Protein AF-A0A934ZP34-F1 (afdb_monomer_lite)

Sequence (117 aa):
MVVVPRGLLRGRLYAAAAISLALGLWALLGVPSPQVRARVSPWRVVGDGAQHHWTTLRRWARDGAVGRLFASVTTIADPSRRTTAGRLATSLLGFAPPGDRGGDLESQLYAGGEHAM

Structure (mmCIF, N/CA/C/O backbone):
data_AF-A0A934ZP34-F1
#
_entry.id   AF-A0A934ZP34-F1
#
loop_
_atom_site.group_PDB
_atom_site.id
_atom_site.type_symbol
_atom_site.label_atom_id
_atom_site.label_alt_id
_atom_site.label_comp_id
_atom_site.label_asym_id
_atom_site.label_entity_id
_atom_site.label_seq_id
_atom_site.pdbx_PDB_ins_code
_atom_site.Cartn_x
_atom_site.Cartn_y
_atom_site.Cartn_z
_atom_site.occupancy
_atom_site.B_iso_or_equiv
_atom_site.auth_seq_id
_atom_site.auth_comp_id
_atom_site.auth_asym_id
_atom_site.auth_atom_id
_atom_site.pdbx_PDB_model_num
ATOM 1 N N . MET A 1 1 ? 13.106 -27.803 6.738 1.00 32.31 1 MET A N 1
ATOM 2 C CA . MET A 1 1 ? 13.541 -26.825 5.719 1.00 32.31 1 MET A CA 1
ATOM 3 C C . MET A 1 1 ? 12.286 -26.144 5.189 1.00 32.31 1 MET A C 1
ATOM 5 O O . MET A 1 1 ? 11.482 -26.815 4.562 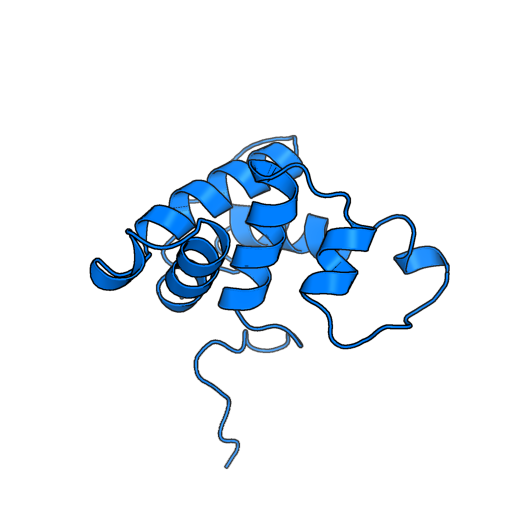1.00 32.31 1 MET A O 1
ATOM 9 N N . VAL A 1 2 ? 12.031 -24.884 5.553 1.00 32.81 2 VAL A N 1
ATOM 10 C CA . VAL A 1 2 ? 10.816 -24.173 5.115 1.00 32.81 2 VAL A CA 1
ATOM 11 C C . VAL A 1 2 ? 11.162 -23.405 3.847 1.00 32.81 2 VAL A C 1
ATOM 13 O O . VAL A 1 2 ? 11.940 -22.455 3.893 1.00 32.81 2 VAL A O 1
ATOM 16 N N . VAL A 1 3 ? 10.604 -23.837 2.718 1.00 36.72 3 VAL A N 1
ATOM 17 C CA . VAL A 1 3 ? 10.591 -23.050 1.483 1.00 36.72 3 VAL A CA 1
ATOM 18 C C . VAL A 1 3 ? 9.578 -21.931 1.704 1.00 36.72 3 VAL A C 1
ATOM 20 O O . VAL A 1 3 ? 8.372 -22.153 1.650 1.00 36.72 3 VAL A O 1
ATOM 23 N N . VAL A 1 4 ? 10.064 -20.742 2.059 1.00 45.28 4 VAL A N 1
ATOM 24 C CA . VAL A 1 4 ? 9.224 -19.546 2.166 1.00 45.28 4 VAL A CA 1
ATOM 25 C C . VAL A 1 4 ? 9.193 -18.896 0.780 1.00 45.28 4 VAL A C 1
ATOM 27 O O . VAL A 1 4 ? 10.269 -18.633 0.237 1.00 45.28 4 VAL A O 1
ATOM 30 N N . PRO A 1 5 ? 8.014 -18.633 0.187 1.00 45.34 5 PRO A N 1
ATOM 31 C CA . PRO A 1 5 ? 7.911 -17.847 -1.037 1.00 45.34 5 PRO A CA 1
ATOM 32 C C . PRO A 1 5 ? 8.705 -16.543 -0.894 1.00 45.34 5 PRO A C 1
ATOM 34 O O . PRO A 1 5 ? 8.556 -15.830 0.106 1.00 45.34 5 PRO A O 1
ATOM 37 N N . ARG A 1 6 ? 9.573 -16.236 -1.867 1.00 44.50 6 ARG A N 1
ATOM 38 C CA . ARG A 1 6 ? 10.272 -14.942 -1.912 1.00 44.50 6 ARG A CA 1
ATOM 39 C C . ARG A 1 6 ? 9.204 -13.844 -1.873 1.00 44.50 6 ARG A C 1
ATOM 41 O O . ARG A 1 6 ? 8.249 -13.901 -2.633 1.00 44.50 6 ARG A O 1
ATOM 48 N N . GLY A 1 7 ? 9.324 -12.917 -0.925 1.00 52.41 7 GLY A N 1
ATOM 49 C CA . GLY A 1 7 ? 8.347 -11.845 -0.708 1.00 52.41 7 GLY A CA 1
ATOM 50 C C . GLY A 1 7 ? 7.512 -11.976 0.568 1.00 52.41 7 GLY A C 1
ATOM 51 O O . GLY A 1 7 ? 6.889 -10.994 0.965 1.00 52.41 7 GLY A O 1
ATOM 52 N N . LEU A 1 8 ? 7.517 -13.119 1.267 1.00 52.88 8 LEU A N 1
ATOM 53 C CA . LEU A 1 8 ? 6.824 -13.239 2.555 1.00 52.88 8 LEU A CA 1
ATOM 54 C C . LEU A 1 8 ? 7.579 -12.473 3.651 1.00 52.88 8 LEU A C 1
ATOM 56 O O . LEU A 1 8 ? 8.697 -12.822 4.034 1.00 52.88 8 LEU A O 1
ATOM 60 N N . LEU A 1 9 ? 6.953 -11.419 4.178 1.00 56.47 9 LEU A N 1
ATOM 61 C CA . LEU A 1 9 ? 7.504 -10.651 5.289 1.00 56.47 9 LEU A CA 1
ATOM 62 C C . LEU A 1 9 ? 7.556 -11.529 6.542 1.00 56.47 9 LEU A C 1
ATOM 64 O O . LEU A 1 9 ? 6.544 -12.080 6.981 1.00 56.47 9 LEU A O 1
ATOM 68 N N . ARG A 1 10 ? 8.745 -11.650 7.137 1.00 48.03 10 ARG A N 1
ATOM 69 C CA . ARG A 1 10 ? 8.995 -12.490 8.316 1.00 48.03 10 ARG A CA 1
ATOM 70 C C . ARG A 1 10 ? 8.005 -12.127 9.439 1.00 48.03 10 ARG A C 1
ATOM 72 O O . ARG A 1 10 ? 7.990 -10.997 9.923 1.00 48.03 10 ARG A O 1
ATOM 79 N N . GLY A 1 11 ? 7.152 -13.079 9.828 1.00 51.91 11 GLY A N 1
ATOM 80 C CA . GLY A 1 11 ? 6.133 -12.893 10.872 1.00 51.91 11 GLY A CA 1
ATOM 81 C C . GLY A 1 11 ? 4.823 -12.228 10.421 1.00 51.91 11 GLY A C 1
ATOM 82 O O . GLY A 1 11 ? 4.040 -11.808 11.274 1.00 51.91 11 GLY A O 1
ATOM 83 N N . ARG A 1 12 ? 4.557 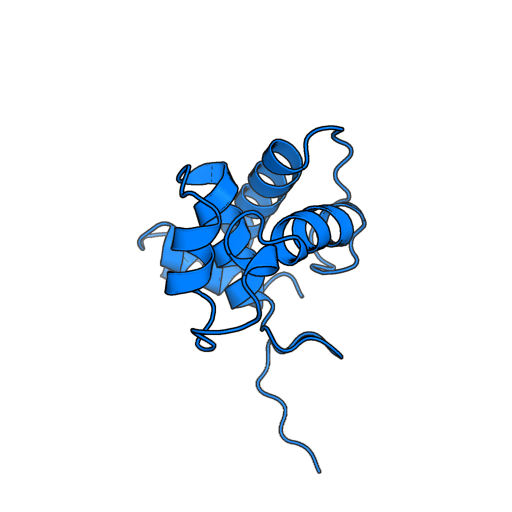-12.110 9.110 1.00 55.78 12 ARG A N 1
ATOM 84 C CA . ARG A 1 12 ? 3.288 -11.590 8.574 1.00 55.78 12 ARG A CA 1
ATOM 85 C C . ARG A 1 12 ? 2.693 -12.554 7.550 1.00 55.78 12 ARG A C 1
ATOM 87 O O . ARG A 1 12 ? 3.393 -13.070 6.694 1.00 55.78 12 ARG A O 1
ATOM 94 N N . LEU A 1 13 ? 1.374 -12.738 7.610 1.00 61.78 13 LEU A N 1
ATOM 95 C CA . LEU A 1 13 ? 0.603 -13.590 6.688 1.00 61.78 13 LEU A CA 1
ATOM 96 C C . LEU A 1 13 ? 0.477 -13.012 5.261 1.00 61.78 13 LEU A C 1
ATOM 98 O O . LEU A 1 13 ? -0.280 -13.544 4.458 1.00 61.78 13 LEU A O 1
ATOM 102 N N . TYR A 1 14 ? 1.166 -11.907 4.958 1.00 69.00 14 TYR A N 1
ATOM 103 C CA . TYR A 1 14 ? 1.072 -11.181 3.692 1.00 69.00 14 TYR A CA 1
ATOM 104 C C . TYR A 1 14 ? 2.467 -10.922 3.128 1.00 69.00 14 TYR A C 1
ATOM 106 O O . TYR A 1 14 ? 3.378 -10.536 3.867 1.00 69.00 14 TYR A O 1
ATOM 114 N N . ALA A 1 15 ? 2.606 -11.106 1.816 1.00 81.69 15 ALA A N 1
ATOM 115 C CA . ALA A 1 15 ? 3.812 -10.750 1.085 1.00 81.69 15 ALA A CA 1
ATOM 116 C C . ALA A 1 15 ? 3.957 -9.225 0.938 1.00 81.69 15 ALA A C 1
ATOM 118 O O . ALA A 1 15 ? 2.961 -8.499 0.941 1.00 81.69 15 ALA A O 1
ATOM 119 N N . ALA A 1 16 ? 5.189 -8.740 0.779 1.00 83.25 16 ALA A N 1
ATOM 120 C CA . ALA A 1 16 ? 5.496 -7.327 0.546 1.00 83.25 16 ALA A CA 1
ATOM 121 C C . ALA A 1 16 ? 4.732 -6.761 -0.667 1.00 83.25 16 ALA A C 1
ATOM 123 O O . ALA A 1 16 ? 4.162 -5.673 -0.583 1.00 83.25 16 ALA A O 1
ATOM 124 N N . ALA A 1 17 ? 4.603 -7.560 -1.730 1.00 84.69 17 ALA A N 1
ATOM 125 C CA . ALA A 1 17 ? 3.792 -7.274 -2.915 1.00 84.69 17 ALA A CA 1
ATOM 126 C C . ALA A 1 17 ? 2.319 -6.985 -2.581 1.00 84.69 17 ALA A C 1
ATOM 128 O O . ALA A 1 17 ? 1.761 -5.960 -2.971 1.00 84.69 17 ALA A O 1
ATOM 129 N N . ALA A 1 18 ? 1.698 -7.854 -1.776 1.00 86.12 18 ALA A N 1
ATOM 130 C CA . ALA A 1 18 ? 0.306 -7.714 -1.357 1.00 86.12 18 ALA A CA 1
ATOM 131 C C . ALA A 1 18 ? 0.095 -6.474 -0.471 1.00 86.12 18 ALA A C 1
ATOM 133 O O . ALA A 1 18 ? -0.926 -5.795 -0.577 1.00 86.12 18 ALA A O 1
ATOM 134 N N . ILE A 1 19 ? 1.068 -6.150 0.389 1.00 88.19 19 ILE A N 1
ATOM 135 C CA . ILE A 1 19 ? 1.025 -4.931 1.205 1.00 88.19 19 ILE A CA 1
ATOM 136 C C . ILE A 1 19 ? 1.153 -3.682 0.326 1.00 88.19 19 ILE A C 1
ATOM 138 O O . ILE A 1 19 ? 0.385 -2.740 0.516 1.00 88.19 19 ILE A O 1
ATOM 142 N N . SER A 1 20 ? 2.084 -3.677 -0.631 1.00 89.56 20 SER A N 1
ATOM 143 C CA . SER A 1 20 ? 2.266 -2.584 -1.594 1.00 89.56 20 SER A CA 1
ATOM 144 C C . SER A 1 20 ? 0.976 -2.304 -2.367 1.00 89.56 20 SER A C 1
ATOM 146 O O . SER A 1 20 ? 0.453 -1.186 -2.335 1.00 89.56 20 SER A O 1
ATOM 148 N N . LEU A 1 21 ? 0.393 -3.355 -2.952 1.00 89.56 21 LEU A N 1
ATOM 149 C CA . LEU A 1 21 ? -0.874 -3.286 -3.671 1.00 89.56 21 LEU A CA 1
ATOM 150 C C . LEU A 1 21 ? -2.004 -2.740 -2.784 1.00 89.56 21 LEU A C 1
ATOM 152 O O . LEU A 1 21 ? -2.727 -1.830 -3.187 1.00 89.56 21 LEU A O 1
ATOM 156 N N . ALA A 1 22 ? -2.132 -3.231 -1.547 1.00 90.94 22 ALA A N 1
ATOM 157 C CA . ALA A 1 22 ? -3.156 -2.759 -0.616 1.00 90.94 22 ALA A CA 1
ATOM 158 C C . ALA A 1 22 ? -3.018 -1.264 -0.279 1.00 90.94 22 ALA A C 1
ATOM 160 O O . ALA A 1 22 ? -4.022 -0.550 -0.200 1.00 90.94 22 ALA A O 1
ATOM 161 N N . LEU A 1 23 ? -1.789 -0.783 -0.064 1.00 90.75 23 LEU A N 1
ATOM 162 C CA . LEU A 1 23 ? -1.526 0.625 0.235 1.00 90.75 23 LEU A CA 1
ATOM 163 C C . LEU A 1 23 ? -1.862 1.522 -0.961 1.00 90.75 23 LEU A C 1
ATOM 165 O O . LEU A 1 23 ? -2.491 2.564 -0.768 1.00 90.75 23 LEU A O 1
ATOM 169 N N . GLY A 1 24 ? -1.509 1.104 -2.179 1.00 91.88 24 GLY A N 1
ATOM 170 C CA . GLY A 1 24 ? -1.821 1.851 -3.396 1.00 91.88 24 GLY A CA 1
ATOM 171 C C . GLY A 1 24 ? -3.314 1.868 -3.730 1.00 91.88 24 GLY A C 1
ATOM 172 O O . GLY A 1 24 ? -3.861 2.941 -3.984 1.00 91.88 24 GLY A O 1
ATOM 173 N N . LEU A 1 25 ? -4.009 0.731 -3.611 1.00 91.06 25 LEU A N 1
ATOM 174 C CA . LEU A 1 25 ? -5.471 0.668 -3.743 1.00 91.06 25 LEU A CA 1
ATOM 175 C C . LEU A 1 25 ? -6.159 1.641 -2.782 1.00 91.06 25 LEU A C 1
ATOM 177 O O . LEU A 1 25 ? -7.059 2.389 -3.163 1.00 91.06 25 LEU A O 1
ATOM 181 N N . TRP A 1 26 ? -5.713 1.654 -1.527 1.00 92.19 26 TRP A N 1
ATOM 182 C CA . TRP A 1 26 ? -6.307 2.505 -0.510 1.00 92.19 26 TRP A CA 1
ATOM 183 C C . TRP A 1 26 ? -6.028 3.985 -0.740 1.00 92.19 26 TRP A C 1
ATOM 185 O O . TRP A 1 26 ? -6.952 4.786 -0.634 1.00 92.19 26 TRP A O 1
ATOM 195 N N . ALA A 1 27 ? -4.774 4.363 -0.983 1.00 92.94 27 ALA A N 1
ATOM 196 C CA . ALA A 1 27 ? -4.356 5.760 -0.960 1.00 92.94 27 ALA A CA 1
ATOM 197 C C . ALA A 1 27 ? -4.379 6.440 -2.333 1.00 92.94 27 ALA A C 1
ATOM 199 O O . ALA A 1 27 ? -4.787 7.596 -2.400 1.00 92.94 27 ALA A O 1
ATOM 200 N N . LEU A 1 28 ? -3.972 5.742 -3.398 1.00 91.94 28 LEU A N 1
ATOM 201 C CA . LEU A 1 28 ? -3.920 6.291 -4.758 1.00 91.94 28 LEU A CA 1
ATOM 20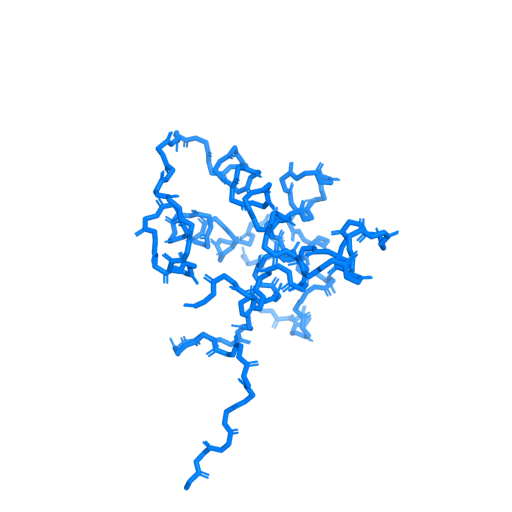2 C C . LEU A 1 28 ? -5.255 6.108 -5.482 1.00 91.94 28 LEU A C 1
ATOM 204 O O . LEU A 1 28 ? -5.794 7.063 -6.026 1.00 91.94 28 LEU A O 1
ATOM 208 N N . LEU A 1 29 ? -5.818 4.897 -5.437 1.00 89.38 29 LEU A N 1
ATOM 209 C CA . LEU A 1 29 ? -7.068 4.563 -6.138 1.00 89.38 29 LEU A CA 1
ATOM 210 C C . LEU A 1 29 ? -8.327 4.862 -5.313 1.00 89.38 29 LEU A C 1
ATOM 212 O O . LEU A 1 29 ? -9.446 4.632 -5.761 1.00 89.38 29 LEU A O 1
ATOM 216 N N . GLY A 1 30 ? -8.166 5.374 -4.092 1.00 89.12 30 GLY A N 1
ATOM 217 C CA . GLY A 1 30 ? -9.287 5.822 -3.275 1.00 89.12 30 GLY A CA 1
ATOM 218 C C . GLY A 1 30 ? -10.149 4.702 -2.684 1.00 89.12 30 GLY A C 1
ATOM 219 O O . GLY A 1 30 ? -11.131 5.000 -2.006 1.00 89.12 30 GLY A O 1
ATOM 220 N N . VAL A 1 31 ? -9.784 3.434 -2.888 1.00 89.50 31 VAL A N 1
ATOM 221 C CA . VAL A 1 31 ? -10.640 2.283 -2.591 1.00 89.50 31 VAL A CA 1
ATOM 222 C C . VAL A 1 31 ? -10.911 2.182 -1.078 1.00 89.50 31 VAL A C 1
ATOM 224 O O . VAL A 1 31 ? -9.975 2.254 -0.269 1.00 89.50 31 VAL A O 1
ATOM 227 N N . PRO A 1 32 ? -12.177 1.999 -0.652 1.00 86.56 32 PRO A N 1
ATOM 228 C CA . PRO A 1 32 ? -12.521 1.816 0.754 1.00 86.56 32 PRO A CA 1
ATOM 229 C C . PRO A 1 32 ? -11.843 0.584 1.363 1.00 86.56 32 PRO A C 1
ATOM 231 O O . PRO A 1 32 ? -11.786 -0.477 0.743 1.00 86.56 32 PRO A O 1
ATOM 234 N N . SER A 1 33 ? -11.399 0.682 2.618 1.00 84.25 33 SER A N 1
ATOM 235 C CA . SER A 1 33 ? -10.691 -0.399 3.326 1.00 84.25 33 SER A CA 1
ATOM 236 C C . SER A 1 33 ? -11.362 -1.787 3.249 1.00 84.25 33 SER A C 1
ATOM 238 O O . SER A 1 33 ? -10.628 -2.763 3.076 1.00 84.25 33 SER A O 1
ATOM 240 N N . PRO A 1 34 ? -12.705 -1.924 3.336 1.00 81.19 34 PRO A N 1
ATOM 241 C CA . PRO A 1 34 ? -13.367 -3.225 3.191 1.00 81.19 34 PRO A CA 1
ATOM 242 C C . PRO A 1 34 ? -13.182 -3.837 1.795 1.00 81.19 34 PRO A C 1
ATOM 244 O O . PRO A 1 34 ? -12.955 -5.038 1.670 1.00 81.19 34 PRO A O 1
ATOM 247 N N . GLN A 1 35 ? -13.212 -3.008 0.746 1.00 82.88 35 GLN A N 1
ATOM 248 C CA . GLN A 1 35 ? -13.007 -3.448 -0.634 1.00 82.88 35 GLN A CA 1
ATOM 249 C C . GLN A 1 35 ? -11.541 -3.804 -0.899 1.00 82.88 35 GLN A C 1
ATOM 251 O O . GLN A 1 35 ? -11.272 -4.823 -1.529 1.00 82.88 35 GLN A O 1
ATOM 256 N N . VAL A 1 36 ? -10.586 -3.031 -0.361 1.00 86.19 36 VAL A N 1
ATOM 257 C CA . VAL A 1 36 ? -9.155 -3.384 -0.442 1.00 86.19 36 VAL A CA 1
ATOM 258 C C . VAL A 1 36 ? -8.913 -4.748 0.199 1.00 86.19 36 VAL A C 1
ATOM 260 O O . VAL A 1 36 ? -8.252 -5.607 -0.381 1.00 86.19 36 VAL A O 1
ATOM 263 N N . ARG A 1 37 ? -9.499 -4.984 1.377 1.00 81.19 37 ARG A N 1
ATOM 264 C CA . ARG A 1 37 ? -9.398 -6.276 2.052 1.00 81.19 37 ARG A CA 1
ATOM 265 C C . ARG A 1 37 ? -9.989 -7.402 1.205 1.00 81.19 37 ARG A C 1
ATOM 267 O O . ARG A 1 37 ? -9.350 -8.438 1.099 1.00 81.19 37 ARG A O 1
ATOM 274 N N . ALA A 1 38 ? -11.161 -7.210 0.602 1.00 80.50 38 ALA A N 1
ATOM 275 C CA . ALA A 1 38 ? -11.780 -8.224 -0.252 1.00 80.50 38 ALA A CA 1
ATOM 276 C C . ALA A 1 38 ? -10.916 -8.597 -1.471 1.00 80.50 38 ALA A C 1
ATOM 278 O O . ALA A 1 38 ? -10.970 -9.739 -1.917 1.00 80.50 38 ALA A O 1
ATOM 279 N N . ARG A 1 39 ? -10.109 -7.659 -1.986 1.00 80.62 39 ARG A N 1
ATOM 280 C CA . ARG A 1 39 ? -9.188 -7.896 -3.110 1.00 80.62 39 ARG A CA 1
ATOM 281 C C . ARG A 1 39 ? -7.862 -8.542 -2.698 1.00 80.62 39 ARG A C 1
ATOM 283 O O . ARG A 1 39 ? -7.312 -9.320 -3.463 1.00 80.62 39 ARG A O 1
ATOM 290 N N . VAL A 1 40 ? -7.340 -8.219 -1.511 1.00 78.19 40 VAL A N 1
ATOM 291 C CA . VAL A 1 40 ? -5.975 -8.607 -1.089 1.00 78.19 40 VAL A CA 1
ATOM 292 C C . VAL A 1 40 ? -5.952 -9.770 -0.087 1.00 78.19 40 VAL A C 1
ATOM 294 O O . VAL A 1 40 ? -4.980 -10.518 -0.018 1.00 78.19 40 VAL A O 1
ATOM 297 N N . SER A 1 41 ? -6.998 -9.933 0.726 1.00 70.88 41 SER A N 1
ATOM 298 C CA . SER A 1 41 ? -7.085 -10.980 1.750 1.00 70.88 41 SER A CA 1
ATOM 299 C C . SER A 1 41 ? -7.886 -12.180 1.240 1.00 70.88 41 SER A C 1
ATOM 301 O O . SER A 1 41 ? -9.084 -12.030 1.005 1.00 70.88 41 SER A O 1
ATOM 303 N N . PRO A 1 42 ? -7.312 -13.398 1.211 1.00 63.22 42 PRO A N 1
ATOM 304 C CA . PRO A 1 42 ? -8.085 -14.614 0.943 1.00 63.22 42 PRO A CA 1
ATOM 305 C C . PRO A 1 42 ? -9.037 -14.968 2.104 1.00 63.22 42 PRO A C 1
ATOM 307 O O . PRO A 1 42 ? -9.99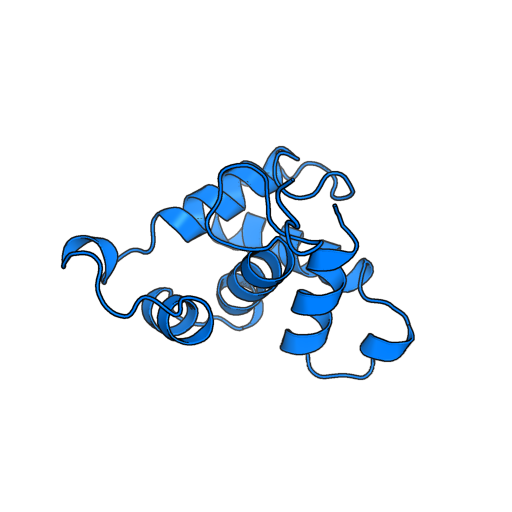1 -15.725 1.938 1.00 63.22 42 PRO A O 1
ATOM 310 N N . TRP A 1 43 ? -8.816 -14.395 3.293 1.00 59.38 43 TRP A N 1
ATOM 311 C CA . TRP A 1 43 ? -9.616 -14.642 4.493 1.00 59.38 43 TRP A CA 1
ATOM 312 C C . TRP A 1 43 ? -10.830 -13.708 4.544 1.00 59.38 43 TRP A C 1
ATOM 314 O O . TRP A 1 43 ? -10.724 -12.539 4.941 1.00 59.38 43 TRP A O 1
ATOM 324 N N . ARG A 1 44 ? -11.987 -14.247 4.144 1.00 50.50 44 ARG A N 1
ATOM 325 C CA . ARG A 1 44 ? -13.281 -13.547 4.065 1.00 50.50 44 ARG A CA 1
ATOM 326 C C . ARG A 1 44 ? -13.874 -13.156 5.428 1.00 50.50 44 ARG A C 1
ATOM 328 O O . ARG A 1 44 ? -14.652 -12.214 5.484 1.00 50.50 44 ARG A O 1
ATOM 335 N N . VAL A 1 45 ? -13.495 -13.829 6.520 1.00 47.09 45 VAL A N 1
ATOM 336 C CA . VAL A 1 45 ? -14.124 -13.659 7.844 1.00 47.09 45 VAL A CA 1
ATOM 337 C C . VAL A 1 45 ? -13.065 -13.535 8.938 1.00 47.09 45 VAL A C 1
ATOM 339 O O . VAL A 1 45 ? -12.342 -14.486 9.209 1.00 47.09 45 VAL A O 1
ATOM 342 N N . VAL A 1 46 ? -12.975 -12.366 9.581 1.00 50.03 46 VAL A N 1
ATOM 343 C CA . VAL A 1 46 ? -12.298 -12.192 10.880 1.00 50.03 46 VAL A CA 1
ATOM 344 C C . VAL A 1 46 ? -13.046 -11.093 11.638 1.00 50.03 46 VAL A C 1
ATOM 346 O O . VAL A 1 46 ? -12.693 -9.940 11.455 1.00 50.03 46 VAL A O 1
ATOM 349 N N . GLY A 1 47 ? -14.074 -11.444 12.422 1.00 46.81 47 GLY A N 1
ATOM 350 C CA . GLY A 1 47 ? -14.776 -10.594 13.407 1.00 46.81 47 GLY A CA 1
ATOM 351 C C . GLY A 1 47 ? -15.411 -9.279 12.913 1.00 46.81 47 GLY A C 1
ATOM 352 O O . GLY A 1 47 ? -14.801 -8.495 12.189 1.00 46.81 47 GLY A O 1
ATOM 353 N N . ASP A 1 48 ? -16.618 -8.964 13.381 1.00 46.72 48 ASP A N 1
ATOM 354 C CA . ASP A 1 48 ? -17.378 -7.764 12.974 1.00 46.72 48 ASP A CA 1
ATOM 355 C C . ASP A 1 48 ? -16.609 -6.438 13.151 1.00 46.72 48 ASP A C 1
ATOM 357 O O . ASP A 1 48 ? -16.744 -5.512 12.348 1.00 46.72 48 ASP A O 1
ATOM 361 N N . GLY A 1 49 ? -15.694 -6.371 14.126 1.00 46.84 49 GLY A N 1
ATOM 362 C CA . GLY A 1 49 ? -14.828 -5.209 14.352 1.00 46.84 49 GLY A CA 1
ATOM 363 C C . GLY A 1 49 ? -13.763 -4.967 13.271 1.00 46.84 49 GLY A C 1
ATOM 364 O O . GLY A 1 49 ? -13.373 -3.822 13.041 1.00 46.84 49 GLY A O 1
ATOM 365 N N . ALA A 1 50 ? -13.302 -6.003 12.557 1.00 49.78 50 ALA A N 1
ATOM 366 C CA . ALA A 1 50 ? -12.316 -5.841 11.483 1.00 49.78 50 ALA A CA 1
ATOM 367 C C . ALA A 1 50 ? -12.952 -5.502 10.124 1.00 49.78 50 ALA A C 1
ATOM 369 O O . ALA A 1 50 ? -12.217 -5.241 9.165 1.00 49.78 50 ALA A O 1
ATOM 370 N N . GLN A 1 51 ? -14.290 -5.521 10.036 1.00 50.59 51 GLN A N 1
ATOM 371 C CA . GLN A 1 51 ? -15.029 -5.172 8.823 1.00 50.59 51 GLN A CA 1
ATOM 372 C C . GLN A 1 51 ? -15.084 -3.659 8.583 1.00 50.59 51 GLN A C 1
ATOM 374 O O . GLN A 1 51 ? -14.975 -3.227 7.441 1.00 50.59 51 GLN A O 1
ATOM 379 N N . HIS A 1 52 ? -15.188 -2.844 9.639 1.00 51.78 52 HIS A N 1
ATOM 380 C CA . HIS A 1 52 ? -15.366 -1.391 9.492 1.00 51.78 52 HIS A CA 1
ATOM 381 C C . HIS A 1 52 ? -14.043 -0.632 9.335 1.00 51.78 52 HIS A C 1
ATOM 383 O O . HIS A 1 52 ? -13.939 0.307 8.547 1.00 51.78 52 HIS A O 1
ATOM 389 N N . HIS A 1 53 ? -12.989 -1.065 10.028 1.00 61.69 53 HIS A N 1
ATOM 390 C CA . HIS A 1 53 ? -11.669 -0.458 9.915 1.00 61.69 53 HIS A CA 1
ATOM 391 C C . HIS A 1 53 ? -10.604 -1.546 9.878 1.00 61.69 53 HIS A C 1
ATOM 393 O O . HIS A 1 53 ? -10.251 -2.119 10.906 1.00 61.69 53 HIS A O 1
ATOM 399 N N . TRP A 1 54 ? -10.039 -1.805 8.696 1.00 74.75 54 TRP A N 1
ATOM 400 C CA . TRP A 1 54 ? -8.885 -2.691 8.568 1.00 74.75 54 TRP A CA 1
ATOM 401 C C . TRP A 1 54 ? -7.650 -2.029 9.204 1.00 74.75 54 TRP A C 1
ATOM 403 O O . TRP A 1 54 ? -6.848 -1.364 8.549 1.00 74.75 54 TRP A O 1
ATOM 413 N N . THR A 1 55 ? -7.521 -2.166 10.525 1.00 77.75 55 THR A N 1
ATOM 414 C CA . THR A 1 55 ? -6.458 -1.576 11.358 1.00 77.75 55 THR A CA 1
ATOM 415 C C . THR A 1 55 ? -5.066 -1.986 10.887 1.00 77.75 55 THR A C 1
ATOM 417 O O . THR A 1 55 ? -4.128 -1.188 10.951 1.00 77.75 55 THR A O 1
ATOM 420 N N . THR A 1 56 ? -4.945 -3.191 10.330 1.00 82.69 56 THR A N 1
ATOM 421 C CA . THR A 1 56 ? -3.725 -3.711 9.710 1.00 82.69 56 THR A CA 1
ATOM 422 C C . THR A 1 56 ? -3.204 -2.801 8.598 1.00 82.69 56 THR A C 1
ATOM 424 O O . THR A 1 56 ? -2.004 -2.557 8.545 1.00 82.69 56 THR A O 1
ATOM 427 N N . LEU A 1 57 ? -4.080 -2.213 7.780 1.00 85.56 57 LEU A N 1
ATOM 428 C CA . LEU A 1 57 ? -3.690 -1.310 6.695 1.00 85.56 57 LEU A CA 1
ATOM 429 C C . LEU A 1 57 ? -3.035 -0.023 7.229 1.00 85.56 57 LEU A C 1
ATOM 431 O O . LEU A 1 57 ? -1.982 0.407 6.761 1.00 85.56 57 LEU A O 1
ATOM 435 N N . ARG A 1 58 ? -3.614 0.557 8.290 1.00 88.06 58 ARG A N 1
ATOM 436 C CA . ARG A 1 58 ? -3.048 1.732 8.981 1.00 88.06 58 ARG A CA 1
ATOM 437 C C . ARG A 1 58 ? -1.719 1.390 9.654 1.00 88.06 58 ARG A C 1
ATOM 439 O O . ARG A 1 58 ? -0.794 2.203 9.642 1.00 88.06 58 ARG A O 1
ATOM 446 N N . ARG A 1 59 ? -1.612 0.186 10.227 1.00 87.31 59 ARG A N 1
ATOM 447 C CA . ARG A 1 59 ? -0.365 -0.332 10.802 1.00 87.31 59 ARG A CA 1
ATOM 448 C C . ARG A 1 59 ? 0.707 -0.512 9.730 1.00 87.31 59 ARG A C 1
ATOM 450 O O . ARG A 1 59 ? 1.855 -0.171 9.986 1.00 87.31 59 ARG A O 1
ATOM 457 N N . TRP A 1 60 ? 0.348 -0.997 8.543 1.00 90.19 60 TRP A N 1
ATOM 458 C CA . TRP A 1 60 ? 1.280 -1.118 7.425 1.00 90.19 60 TRP A CA 1
ATOM 459 C C . TRP A 1 60 ? 1.792 0.237 6.961 1.00 90.19 60 TRP A C 1
ATOM 461 O O . TRP A 1 60 ? 2.999 0.412 6.878 1.00 90.19 60 TRP A O 1
ATOM 471 N N . ALA A 1 61 ? 0.911 1.223 6.787 1.00 90.56 61 ALA A N 1
ATOM 472 C CA . ALA A 1 61 ? 1.336 2.583 6.466 1.00 90.56 61 ALA A CA 1
ATOM 473 C C . ALA A 1 61 ? 2.323 3.136 7.511 1.00 90.56 61 ALA A C 1
ATOM 475 O O . ALA A 1 61 ? 3.347 3.705 7.150 1.00 90.56 61 ALA A O 1
ATOM 476 N N . ARG A 1 62 ? 2.059 2.917 8.810 1.00 90.62 62 ARG A N 1
ATOM 477 C CA . ARG A 1 62 ? 2.973 3.318 9.894 1.00 90.62 62 ARG A CA 1
ATOM 478 C C . ARG A 1 62 ? 4.320 2.603 9.811 1.00 90.62 62 ARG A C 1
ATOM 480 O O . ARG A 1 62 ? 5.349 3.257 9.895 1.00 90.62 62 ARG A O 1
ATOM 487 N N . ASP A 1 63 ? 4.310 1.277 9.715 1.00 89.44 63 ASP A N 1
ATOM 488 C CA . ASP A 1 63 ? 5.532 0.470 9.731 1.00 89.44 63 ASP A CA 1
ATOM 489 C C . ASP A 1 63 ? 6.375 0.713 8.463 1.00 89.44 63 ASP A C 1
ATOM 491 O O . ASP A 1 63 ? 7.599 0.765 8.550 1.00 89.44 63 ASP A O 1
ATOM 495 N N . GLY A 1 64 ? 5.737 0.940 7.310 1.00 87.25 64 GLY A N 1
ATOM 496 C CA . GLY A 1 64 ? 6.406 1.342 6.073 1.00 87.25 64 GLY A CA 1
ATOM 497 C C . GLY A 1 64 ? 7.046 2.725 6.175 1.00 87.25 64 GLY A C 1
ATOM 498 O O . GLY A 1 64 ? 8.192 2.884 5.778 1.00 87.25 64 GLY A O 1
ATOM 499 N N . ALA A 1 65 ? 6.371 3.695 6.803 1.00 88.56 65 ALA A N 1
ATOM 500 C CA . ALA A 1 65 ? 6.920 5.040 7.019 1.00 88.56 65 ALA A CA 1
ATOM 501 C C . ALA A 1 65 ? 8.236 5.052 7.805 1.00 88.56 65 ALA A C 1
ATOM 503 O O . ALA A 1 65 ? 9.028 5.978 7.663 1.00 88.56 65 ALA A O 1
ATOM 504 N N . VAL A 1 66 ? 8.454 4.050 8.658 1.00 88.94 66 VAL A N 1
ATOM 505 C CA . VAL A 1 66 ? 9.659 3.924 9.489 1.00 88.94 66 VAL A CA 1
ATOM 506 C C . VAL A 1 66 ? 10.626 2.857 8.960 1.00 88.94 66 VAL A C 1
ATOM 508 O O . VAL A 1 66 ? 11.464 2.376 9.716 1.00 88.94 66 VAL A O 1
ATOM 511 N N . GLY A 1 67 ? 10.485 2.443 7.695 1.00 86.06 67 GLY A N 1
ATOM 512 C CA . GLY A 1 67 ? 11.402 1.505 7.035 1.00 86.06 67 GLY A CA 1
ATOM 513 C C . GLY A 1 67 ? 11.326 0.057 7.537 1.00 86.06 67 GLY A C 1
ATOM 514 O O . GLY A 1 67 ? 12.221 -0.735 7.272 1.00 86.06 67 GLY A O 1
ATOM 515 N N . ARG A 1 68 ? 10.272 -0.333 8.270 1.00 86.56 68 ARG A N 1
ATOM 516 C CA . ARG A 1 68 ? 10.119 -1.707 8.801 1.00 86.56 68 ARG A CA 1
ATOM 517 C C . ARG A 1 68 ? 9.490 -2.692 7.814 1.00 86.56 68 ARG A C 1
ATOM 519 O O . ARG A 1 68 ? 9.349 -3.865 8.156 1.00 86.56 68 ARG A O 1
ATOM 526 N N . LEU A 1 69 ? 9.028 -2.215 6.658 1.00 83.69 69 LEU A N 1
ATOM 527 C CA . LEU A 1 69 ? 8.367 -3.041 5.638 1.00 83.69 69 LEU A CA 1
ATOM 528 C C . LEU A 1 69 ? 9.109 -3.093 4.314 1.00 83.69 69 LEU A C 1
ATOM 530 O O . LEU A 1 69 ? 9.078 -4.130 3.673 1.00 83.69 69 LEU A O 1
ATOM 534 N N . PHE A 1 70 ? 9.734 -1.990 3.921 1.00 84.56 70 PHE A N 1
ATOM 535 C CA . PHE A 1 70 ? 10.427 -1.858 2.650 1.00 84.56 70 PHE A CA 1
ATOM 536 C C . PHE A 1 70 ? 11.764 -1.197 2.958 1.00 84.56 70 PHE A C 1
ATOM 538 O O . PHE A 1 70 ? 11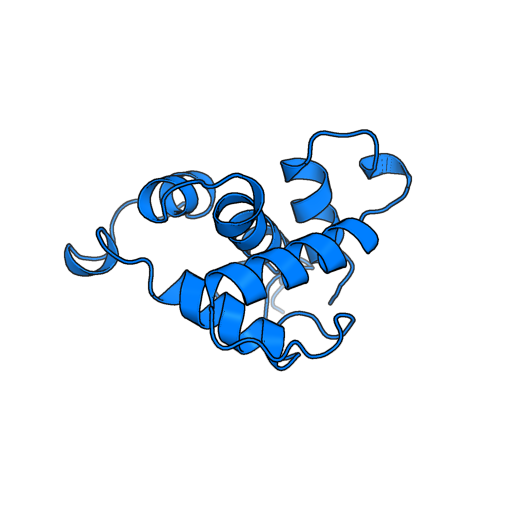.787 -0.020 3.322 1.00 84.56 70 PHE A O 1
ATOM 545 N N . ALA A 1 71 ? 12.850 -1.966 2.908 1.00 84.06 71 ALA A N 1
ATOM 546 C CA . ALA A 1 71 ? 14.173 -1.477 3.289 1.00 84.06 71 ALA A CA 1
ATOM 547 C C . ALA A 1 71 ? 14.680 -0.405 2.314 1.00 84.06 71 ALA A C 1
ATOM 549 O O . ALA A 1 71 ? 15.425 0.490 2.706 1.00 84.06 71 ALA A O 1
ATOM 550 N N . SER A 1 72 ? 14.236 -0.469 1.058 1.00 85.69 72 SER A N 1
ATOM 551 C CA . SER A 1 72 ? 14.643 0.455 -0.002 1.00 85.69 72 SER A CA 1
ATOM 552 C C . SER A 1 72 ? 13.873 1.779 -0.000 1.00 85.69 72 SER A C 1
ATOM 554 O O . SER A 1 72 ? 14.225 2.687 -0.749 1.00 85.69 72 SER A O 1
ATOM 556 N N . VAL A 1 73 ? 12.817 1.915 0.809 1.00 86.12 73 VAL A N 1
ATOM 557 C CA . VAL A 1 73 ? 11.996 3.132 0.843 1.00 86.12 73 VAL A CA 1
ATOM 558 C C . VAL A 1 73 ? 12.456 4.043 1.978 1.00 86.12 73 VAL A C 1
ATOM 560 O O . VAL A 1 73 ? 12.457 3.654 3.146 1.00 86.12 73 VAL A O 1
ATOM 563 N N . THR A 1 74 ? 12.803 5.286 1.637 1.00 86.94 74 THR A N 1
ATOM 564 C CA . THR A 1 74 ? 13.137 6.330 2.615 1.00 86.94 74 THR A CA 1
ATOM 565 C C . THR A 1 74 ? 11.991 6.556 3.599 1.00 86.94 74 THR A C 1
ATOM 567 O O . THR A 1 74 ? 10.813 6.457 3.249 1.00 86.94 74 THR A O 1
ATOM 570 N N . THR A 1 75 ? 12.335 6.897 4.839 1.00 89.19 75 THR A N 1
ATOM 571 C CA . THR A 1 75 ? 11.349 7.194 5.876 1.00 89.19 75 THR A CA 1
ATOM 572 C C . THR A 1 75 ? 10.438 8.357 5.482 1.00 89.19 75 THR A C 1
ATOM 574 O O . THR A 1 75 ? 10.847 9.328 4.845 1.00 89.19 75 THR A O 1
ATOM 577 N N . ILE A 1 76 ? 9.166 8.256 5.867 1.00 90.31 76 ILE A N 1
ATOM 578 C CA . ILE A 1 76 ? 8.126 9.218 5.497 1.00 90.31 76 ILE A CA 1
ATOM 579 C C . ILE A 1 76 ? 7.502 9.783 6.765 1.00 90.31 76 ILE A C 1
ATOM 581 O O . ILE A 1 76 ? 6.824 9.075 7.511 1.00 90.31 76 ILE A O 1
ATOM 585 N N . ALA A 1 77 ? 7.701 11.080 6.988 1.00 88.62 77 ALA A N 1
ATOM 586 C CA . ALA A 1 77 ? 7.058 11.817 8.066 1.00 88.62 77 ALA A CA 1
ATOM 587 C C . ALA A 1 77 ? 5.785 12.496 7.544 1.00 88.62 77 ALA A C 1
ATOM 589 O O . ALA A 1 77 ? 5.852 13.452 6.775 1.00 88.62 77 ALA A O 1
ATOM 590 N N . ASP A 1 78 ? 4.622 1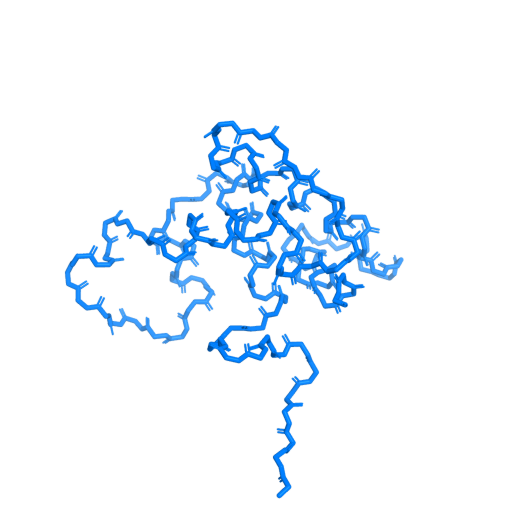1.984 7.951 1.00 91.06 78 ASP A N 1
ATOM 591 C CA . ASP A 1 78 ? 3.323 12.606 7.688 1.00 91.06 78 ASP A CA 1
ATOM 592 C C . ASP A 1 78 ? 2.319 12.201 8.788 1.00 91.06 78 ASP A C 1
ATOM 594 O O . ASP A 1 78 ? 2.276 11.020 9.164 1.00 91.06 78 ASP A O 1
ATOM 598 N N . PRO A 1 79 ? 1.520 13.135 9.341 1.00 84.56 79 PRO A N 1
ATOM 599 C CA . PRO A 1 79 ? 0.509 12.807 10.348 1.00 84.56 79 PRO A CA 1
ATOM 600 C C . PRO A 1 79 ? -0.642 11.958 9.779 1.00 84.56 79 PRO A C 1
ATOM 602 O O . PRO A 1 79 ? -1.251 11.161 10.501 1.00 84.56 79 PRO A O 1
ATOM 605 N N . SER A 1 80 ? -0.939 12.082 8.484 1.00 91.62 80 SER A N 1
ATOM 606 C CA . SER A 1 80 ? -2.001 11.337 7.817 1.00 91.62 80 SER A CA 1
ATOM 607 C C . SER A 1 80 ? -1.496 9.987 7.328 1.00 91.62 80 SER A C 1
ATOM 609 O O . SER A 1 80 ? -0.721 9.878 6.381 1.00 91.62 80 SER A O 1
ATOM 611 N N . ARG A 1 81 ? -2.048 8.909 7.897 1.00 90.12 81 ARG A N 1
ATOM 612 C CA . ARG A 1 81 ? -1.746 7.534 7.457 1.00 90.12 81 ARG A CA 1
ATOM 613 C C . ARG A 1 81 ? -2.069 7.297 5.985 1.00 90.12 81 ARG A C 1
ATOM 615 O O . ARG A 1 81 ? -1.394 6.498 5.347 1.00 90.12 81 ARG A O 1
ATOM 622 N N . ARG A 1 82 ? -3.094 7.973 5.462 1.00 88.88 82 ARG A N 1
ATOM 623 C CA . ARG A 1 82 ? -3.494 7.853 4.057 1.00 88.88 82 ARG A CA 1
ATOM 624 C C . ARG A 1 82 ? -2.479 8.532 3.145 1.00 88.88 82 ARG A C 1
ATOM 626 O O . ARG A 1 82 ? -2.088 7.944 2.146 1.00 88.88 82 ARG A O 1
ATOM 633 N N . THR A 1 83 ? -1.982 9.701 3.540 1.00 92.31 83 THR A N 1
ATOM 634 C CA . THR A 1 83 ? -0.923 10.403 2.806 1.00 92.31 83 THR A CA 1
ATOM 635 C C . THR A 1 83 ? 0.389 9.627 2.858 1.00 92.31 83 THR A C 1
ATOM 637 O O . THR A 1 83 ? 1.021 9.433 1.824 1.00 92.31 83 THR A O 1
ATOM 640 N N . THR A 1 84 ? 0.762 9.090 4.028 1.00 93.38 84 THR A N 1
ATOM 641 C CA . THR A 1 84 ? 1.910 8.182 4.161 1.00 93.38 84 THR A CA 1
ATOM 642 C C . THR A 1 84 ? 1.800 6.997 3.205 1.00 93.38 84 THR A C 1
ATOM 644 O O . THR A 1 84 ? 2.746 6.710 2.481 1.00 93.38 84 THR A O 1
ATOM 647 N N . ALA A 1 85 ? 0.649 6.318 3.179 1.00 92.56 85 ALA A N 1
ATOM 648 C CA . ALA A 1 85 ? 0.420 5.186 2.288 1.00 92.56 85 ALA A CA 1
ATOM 649 C C . ALA A 1 85 ? 0.521 5.576 0.809 1.00 92.56 85 ALA A C 1
ATOM 651 O O . ALA A 1 85 ? 1.102 4.823 0.037 1.00 92.56 85 ALA A O 1
ATOM 652 N N . GLY A 1 86 ? 0.020 6.757 0.432 1.00 93.81 86 GLY A N 1
ATOM 653 C CA . GLY A 1 86 ? 0.140 7.279 -0.929 1.00 93.81 86 GLY A CA 1
ATOM 654 C C . GLY A 1 86 ? 1.596 7.490 -1.326 1.00 93.81 86 GLY A C 1
ATOM 655 O O . GLY A 1 86 ? 2.030 6.970 -2.345 1.00 93.81 86 GLY A O 1
ATOM 656 N N . ARG A 1 87 ? 2.381 8.162 -0.476 1.00 93.69 87 ARG A N 1
ATOM 657 C CA . ARG A 1 87 ? 3.811 8.387 -0.736 1.00 93.69 87 ARG A CA 1
ATOM 658 C C . ARG A 1 87 ? 4.608 7.083 -0.772 1.00 93.69 87 ARG A C 1
ATOM 660 O O . ARG A 1 87 ? 5.448 6.925 -1.648 1.00 93.69 87 ARG A O 1
ATOM 667 N N . LEU A 1 88 ? 4.318 6.138 0.129 1.00 93.44 88 LEU A N 1
ATOM 668 C CA . LEU A 1 88 ? 4.901 4.793 0.079 1.00 93.44 88 LEU A CA 1
ATOM 669 C C . LEU A 1 88 ? 4.581 4.114 -1.257 1.00 93.44 88 LEU A C 1
ATOM 671 O O . LEU A 1 88 ? 5.492 3.640 -1.921 1.00 93.44 88 LEU A O 1
ATOM 675 N N . ALA A 1 89 ? 3.312 4.103 -1.667 1.00 93.31 89 ALA A N 1
ATOM 676 C CA . ALA A 1 89 ? 2.877 3.489 -2.918 1.00 93.31 89 ALA A CA 1
ATOM 677 C C . ALA A 1 89 ? 3.549 4.134 -4.142 1.00 93.31 89 ALA A C 1
ATOM 679 O O . ALA A 1 89 ? 4.003 3.423 -5.032 1.00 93.31 89 ALA A O 1
ATOM 680 N N . THR A 1 90 ? 3.693 5.462 -4.165 1.00 94.00 90 THR A N 1
ATOM 681 C CA . THR A 1 90 ? 4.432 6.170 -5.220 1.00 94.00 90 THR A CA 1
ATOM 682 C C . THR A 1 90 ? 5.903 5.765 -5.265 1.00 94.00 90 THR A C 1
ATOM 684 O O . THR A 1 90 ? 6.421 5.503 -6.347 1.00 94.00 90 THR A O 1
ATOM 687 N N . SER A 1 91 ? 6.575 5.659 -4.116 1.00 92.94 91 SER A N 1
ATOM 688 C CA . SER A 1 91 ? 7.954 5.157 -4.075 1.00 92.94 91 SER A CA 1
ATOM 689 C C . SER A 1 91 ? 8.043 3.724 -4.603 1.00 92.94 91 SER A C 1
ATOM 691 O O . SER A 1 91 ? 8.942 3.415 -5.378 1.00 92.94 91 SER A O 1
ATOM 693 N N . LEU A 1 92 ? 7.090 2.864 -4.229 1.00 91.12 92 LEU A N 1
ATOM 694 C CA . LEU A 1 92 ? 7.034 1.461 -4.652 1.00 91.12 92 LEU A CA 1
ATOM 695 C C . LEU A 1 92 ? 6.823 1.311 -6.161 1.00 91.12 92 LEU A C 1
ATOM 697 O O . LEU A 1 92 ? 7.469 0.461 -6.762 1.00 91.12 92 LEU A O 1
ATOM 701 N N . LEU A 1 93 ? 6.033 2.179 -6.801 1.00 92.44 93 LEU A N 1
ATOM 702 C CA . LEU A 1 93 ? 5.940 2.229 -8.268 1.00 92.44 93 LEU A CA 1
ATOM 703 C C . LEU A 1 93 ? 7.311 2.452 -8.930 1.00 92.44 93 LEU A C 1
ATOM 705 O O . LEU A 1 93 ? 7.604 1.849 -9.959 1.00 92.44 93 LEU A O 1
ATOM 709 N N . GLY A 1 94 ? 8.182 3.263 -8.322 1.00 90.00 94 GLY A N 1
ATOM 710 C CA . GLY A 1 94 ? 9.546 3.485 -8.813 1.00 90.00 94 GLY A CA 1
ATOM 711 C C . GLY A 1 94 ? 10.425 2.226 -8.802 1.00 90.00 94 GLY A C 1
ATOM 712 O O . GLY A 1 94 ? 11.335 2.107 -9.625 1.00 90.00 94 GLY A O 1
ATOM 713 N N . PHE A 1 95 ? 10.125 1.267 -7.922 1.00 89.56 95 PHE A N 1
ATOM 714 C CA . PHE A 1 95 ? 10.817 -0.021 -7.836 1.00 89.56 95 PHE A CA 1
ATOM 715 C C . PHE A 1 95 ? 10.272 -1.076 -8.808 1.00 89.56 95 PHE A C 1
ATOM 717 O O . PHE A 1 95 ? 10.881 -2.136 -8.935 1.00 89.56 95 PHE A O 1
ATOM 724 N N . ALA A 1 96 ? 9.170 -0.809 -9.521 1.00 88.56 96 ALA A N 1
ATOM 725 C CA . ALA A 1 96 ? 8.660 -1.734 -10.528 1.00 88.56 96 ALA A CA 1
ATOM 726 C C . ALA A 1 96 ? 9.709 -1.946 -11.647 1.00 88.56 96 ALA A C 1
ATOM 728 O O . ALA A 1 96 ? 10.285 -0.959 -12.138 1.00 88.56 96 ALA A O 1
ATOM 729 N N . PRO A 1 97 ? 9.974 -3.197 -12.072 1.00 85.69 97 PRO A N 1
ATOM 730 C CA . PRO A 1 97 ? 10.873 -3.498 -13.183 1.00 85.69 97 PRO A CA 1
ATOM 731 C C . PRO A 1 97 ? 10.446 -2.798 -14.481 1.00 85.69 97 PRO A C 1
ATOM 733 O O . PRO A 1 97 ? 9.253 -2.595 -14.701 1.00 85.69 97 PRO A O 1
ATOM 736 N N . PRO A 1 98 ? 11.380 -2.467 -15.394 1.00 84.25 98 PRO A N 1
ATOM 737 C CA . PRO A 1 98 ? 11.049 -1.792 -16.652 1.00 84.25 98 PRO A CA 1
ATOM 738 C C . PRO A 1 98 ? 9.987 -2.513 -17.494 1.00 84.25 98 PRO A C 1
ATOM 740 O O . PRO A 1 98 ? 9.189 -1.845 -18.144 1.00 84.25 98 PRO A O 1
ATOM 743 N N . GLY A 1 99 ? 9.955 -3.851 -17.447 1.00 84.00 99 GLY A N 1
ATOM 744 C CA . GLY A 1 99 ? 8.957 -4.665 -18.148 1.00 84.00 99 GLY A CA 1
ATOM 745 C C . GLY A 1 99 ? 7.526 -4.484 -17.630 1.00 84.00 99 GLY A C 1
ATOM 746 O O . GLY A 1 99 ? 6.588 -4.632 -18.404 1.00 84.00 99 GLY A O 1
ATOM 747 N N . ASP A 1 100 ? 7.362 -4.086 -16.366 1.00 82.00 100 ASP A N 1
ATOM 748 C CA . ASP A 1 100 ? 6.053 -3.952 -15.719 1.00 82.00 100 ASP A CA 1
ATOM 749 C C . ASP A 1 100 ? 5.521 -2.508 -15.738 1.00 82.00 100 ASP A C 1
ATOM 751 O O . ASP A 1 100 ? 4.324 -2.287 -15.575 1.00 82.00 100 ASP A O 1
ATOM 755 N N . ARG A 1 101 ? 6.375 -1.502 -15.997 1.00 78.38 101 ARG A N 1
ATOM 756 C CA . ARG A 1 101 ? 6.025 -0.058 -15.971 1.00 78.38 101 ARG A CA 1
ATOM 757 C C . ARG A 1 101 ? 5.015 0.391 -17.034 1.00 78.38 101 ARG A C 1
ATOM 759 O O . ARG A 1 101 ? 4.506 1.506 -16.952 1.00 78.38 101 ARG A O 1
ATOM 766 N N . GLY A 1 102 ? 4.743 -0.446 -18.034 1.00 75.56 102 GLY A N 1
ATOM 767 C CA . GLY A 1 102 ? 3.691 -0.221 -19.032 1.00 75.56 102 GLY A CA 1
ATOM 768 C C . GLY A 1 102 ? 2.349 -0.874 -18.683 1.00 75.56 102 GLY A C 1
ATOM 769 O O . GLY A 1 102 ? 1.373 -0.655 -19.395 1.00 75.56 102 GLY A O 1
ATOM 770 N N . GLY A 1 103 ? 2.306 -1.685 -17.621 1.00 81.06 103 GLY A N 1
ATOM 771 C CA . GLY A 1 103 ? 1.103 -2.370 -17.158 1.00 81.06 103 GLY A CA 1
ATOM 772 C C . GLY A 1 103 ? 0.154 -1.461 -16.382 1.00 81.06 103 GLY A C 1
ATOM 773 O O . GLY A 1 103 ? 0.409 -0.273 -16.176 1.00 81.06 103 GLY A O 1
ATOM 774 N N . ASP A 1 104 ? -0.949 -2.032 -15.911 1.00 88.81 104 ASP A N 1
ATOM 775 C CA . ASP A 1 104 ? -1.865 -1.345 -15.011 1.00 88.81 104 ASP A CA 1
ATOM 776 C C . ASP A 1 104 ? -1.194 -1.013 -13.662 1.00 88.81 104 ASP A C 1
ATOM 778 O O . ASP A 1 104 ? -0.210 -1.630 -13.242 1.00 88.81 104 ASP A O 1
ATOM 782 N N . LEU A 1 105 ? -1.737 -0.013 -12.966 1.00 89.00 105 LEU A N 1
ATOM 783 C CA . LEU A 1 105 ? -1.166 0.493 -11.717 1.00 89.00 105 LEU A CA 1
ATOM 784 C C . LEU A 1 105 ? -1.105 -0.583 -10.616 1.00 89.00 105 LEU A C 1
ATOM 786 O O . LEU A 1 105 ? -0.201 -0.552 -9.782 1.00 89.00 105 LEU A O 1
ATOM 790 N N . GLU A 1 106 ? -2.051 -1.528 -10.600 1.00 89.94 106 GLU A N 1
ATOM 791 C CA . GLU A 1 106 ? -2.091 -2.600 -9.602 1.00 89.94 106 GLU A CA 1
ATOM 792 C C . GLU A 1 106 ? -0.923 -3.577 -9.812 1.00 89.94 106 GLU A C 1
ATOM 794 O O . GLU A 1 106 ? -0.191 -3.866 -8.859 1.00 89.94 106 GLU A O 1
ATOM 799 N N . SER A 1 107 ? -0.674 -3.993 -11.057 1.00 86.06 107 SER A N 1
ATOM 800 C CA . SER A 1 107 ? 0.479 -4.830 -11.423 1.00 86.06 107 SER A CA 1
ATOM 801 C C . SER A 1 107 ? 1.818 -4.164 -11.089 1.00 86.06 107 SER A C 1
ATOM 803 O O . SER A 1 107 ? 2.696 -4.792 -10.494 1.00 86.06 107 SER A O 1
ATOM 805 N N . GLN A 1 108 ? 1.961 -2.867 -11.382 1.00 89.38 108 GLN A N 1
ATOM 806 C CA . GLN A 1 108 ? 3.175 -2.110 -11.052 1.00 89.38 108 GLN A CA 1
ATOM 807 C C . GLN A 1 108 ? 3.427 -2.028 -9.541 1.00 89.38 108 GLN A C 1
ATOM 809 O O . GLN A 1 108 ? 4.557 -2.201 -9.085 1.00 89.38 108 GLN A O 1
ATOM 814 N N . LEU A 1 109 ? 2.380 -1.788 -8.745 1.00 89.25 109 LEU A N 1
ATOM 815 C CA . LEU A 1 109 ? 2.483 -1.762 -7.284 1.00 89.25 109 LEU A CA 1
ATOM 816 C C . LEU A 1 109 ? 2.878 -3.124 -6.722 1.00 89.25 109 LEU A C 1
ATOM 818 O O . LEU A 1 109 ? 3.703 -3.191 -5.806 1.00 89.25 109 LEU A O 1
ATOM 822 N N . TYR A 1 110 ? 2.290 -4.195 -7.253 1.00 86.94 110 TYR A N 1
ATOM 823 C CA . TYR A 1 110 ? 2.620 -5.553 -6.848 1.00 86.94 110 TYR A CA 1
ATOM 824 C C . TYR A 1 110 ? 4.107 -5.841 -7.100 1.00 86.94 110 TYR A C 1
ATOM 826 O O . TYR A 1 110 ? 4.834 -6.152 -6.154 1.00 86.94 110 TYR A O 1
ATOM 834 N N . ALA A 1 111 ? 4.575 -5.630 -8.335 1.00 86.31 111 ALA A N 1
ATOM 835 C CA . ALA A 1 111 ? 5.962 -5.871 -8.729 1.00 86.31 111 ALA A CA 1
ATOM 836 C C . ALA A 1 111 ? 6.953 -4.988 -7.952 1.00 86.31 111 ALA A C 1
ATOM 838 O O . ALA A 1 111 ? 7.969 -5.472 -7.450 1.00 86.31 111 ALA A O 1
ATOM 839 N N . GLY A 1 112 ? 6.642 -3.703 -7.772 1.00 86.00 112 GLY A N 1
ATOM 840 C CA . GLY A 1 112 ? 7.469 -2.781 -6.993 1.00 86.00 112 GLY A CA 1
ATOM 841 C C . GLY A 1 112 ? 7.604 -3.172 -5.518 1.00 86.00 112 GLY A C 1
ATOM 842 O O . GLY A 1 112 ? 8.675 -3.034 -4.928 1.00 86.00 112 GLY A O 1
ATOM 843 N N . GLY A 1 113 ? 6.547 -3.739 -4.929 1.00 85.00 113 GLY A N 1
ATOM 844 C CA . GLY A 1 113 ? 6.572 -4.276 -3.567 1.00 85.00 113 GLY A CA 1
ATOM 845 C C . GLY A 1 113 ? 7.499 -5.481 -3.390 1.00 85.00 113 GLY A C 1
ATOM 846 O O . GLY A 1 113 ? 8.071 -5.643 -2.315 1.00 85.00 113 GLY A O 1
ATOM 847 N N . GLU A 1 114 ? 7.673 -6.312 -4.421 1.00 86.31 114 GLU A N 1
ATOM 848 C CA . GLU A 1 114 ? 8.628 -7.432 -4.394 1.00 86.31 114 GLU A CA 1
ATOM 849 C C . GLU A 1 114 ? 10.086 -6.969 -4.462 1.00 86.31 114 GLU A C 1
ATOM 851 O O . GLU A 1 114 ? 10.957 -7.612 -3.878 1.00 86.31 114 GLU A O 1
ATOM 856 N N . HIS A 1 115 ? 10.341 -5.846 -5.136 1.00 85.56 115 HIS A N 1
ATOM 857 C CA . HIS A 1 115 ? 11.687 -5.337 -5.408 1.00 85.56 115 HIS A CA 1
ATOM 858 C C . HIS A 1 115 ? 12.201 -4.324 -4.371 1.00 85.56 115 HIS A C 1
ATOM 860 O O . HIS A 1 115 ? 13.374 -3.964 -4.411 1.00 85.56 115 HIS A O 1
ATOM 866 N N . ALA A 1 116 ? 11.355 -3.873 -3.440 1.00 82.12 116 ALA A N 1
ATOM 867 C CA . ALA A 1 116 ? 11.703 -2.887 -2.408 1.00 82.12 116 ALA A CA 1
ATOM 868 C C . ALA A 1 116 ? 12.091 -3.495 -1.035 1.00 82.12 116 ALA A C 1
ATOM 870 O O . ALA A 1 116 ? 12.133 -2.778 -0.025 1.00 82.12 116 ALA A O 1
ATOM 871 N N . MET A 1 117 ? 12.305 -4.816 -0.987 1.00 74.44 117 MET A N 1
ATOM 872 C CA . MET A 1 117 ? 12.691 -5.610 0.192 1.00 74.44 117 MET A CA 1
ATOM 873 C C . MET A 1 117 ? 14.205 -5.734 0.322 1.00 74.44 117 MET A C 1
ATOM 875 O O . MET A 1 117 ? 14.696 -5.490 1.447 1.00 74.44 117 MET A O 1
#

Radius of gyration: 13.6 Å; chains: 1; bounding box: 32×40×33 Å

pLDDT: mean 78.82, std 16.28, range [32.31, 94.0]

Secondary structure (DSSP, 8-state):
---PPTTB-TT-SSBHHHHHHHHHHHHTS---HHHHHHHH-S---S-HHHHH--HHHHHHHHHHHTTSS-TTSPP---S-HHHHHHHHHHHHHHTS-TTTTTS-HHHHHHHHHHH--

Foldseek 3Di:
DDPDPQQDDVPDPAGLLLLLLLLCCVQVVVHDNLVSCVVRPPDPDDDPVCNRPVVVNLVSLVCVLVCNRFVQDHHDDDPDSSVSSNSSSVVLLVQFDPVQVPDDSSSSSSRSSSRRD